Protein AF-A0A8A2UD82-F1 (afdb_monomer_lite)

Secondary structure (DSSP, 8-state):
-HHHHHHHHHHHHHHHHHHHHHHHHHHHSS-----HHHHHHHHHHTT----------------S----SS----

Structure (mmCIF, N/CA/C/O backbone):
data_AF-A0A8A2UD82-F1
#
_entry.id   AF-A0A8A2UD82-F1
#
loop_
_atom_site.group_PDB
_atom_site.id
_atom_site.type_symbol
_atom_site.label_atom_id
_atom_site.label_alt_id
_atom_site.label_comp_id
_atom_site.label_asym_id
_atom_site.label_entity_id
_atom_site.label_seq_id
_atom_site.pdbx_PDB_ins_code
_atom_site.Cartn_x
_atom_site.Cartn_y
_atom_site.Cartn_z
_atom_site.occupancy
_atom_site.B_iso_or_equiv
_atom_site.auth_seq_id
_atom_site.auth_comp_id
_atom_site.auth_asym_id
_atom_site.auth_atom_id
_atom_site.pdbx_PDB_model_num
ATOM 1 N N . MET A 1 1 ? 28.093 -3.165 -21.918 1.00 64.38 1 MET A N 1
ATOM 2 C CA . MET A 1 1 ? 27.673 -2.285 -20.801 1.00 64.38 1 MET A CA 1
ATOM 3 C C . MET A 1 1 ? 26.172 -1.987 -20.823 1.00 64.38 1 MET A C 1
ATOM 5 O O . MET A 1 1 ? 25.552 -2.095 -19.776 1.00 64.38 1 MET A O 1
ATOM 9 N N . SER A 1 2 ? 25.551 -1.721 -21.979 1.00 85.81 2 SER A N 1
ATOM 10 C CA . SER A 1 2 ? 24.119 -1.364 -22.065 1.00 85.81 2 SER A CA 1
ATOM 11 C C . SER A 1 2 ? 23.137 -2.450 -21.596 1.00 85.81 2 SER A C 1
ATOM 13 O O . SER A 1 2 ? 22.138 -2.128 -20.963 1.00 85.81 2 SER A O 1
ATOM 15 N N . ALA A 1 3 ? 23.429 -3.734 -21.833 1.00 89.88 3 ALA A N 1
ATOM 16 C CA . ALA A 1 3 ? 22.558 -4.833 -21.394 1.00 89.88 3 ALA A CA 1
ATOM 17 C C . ALA A 1 3 ? 22.504 -4.988 -19.861 1.00 89.88 3 ALA A C 1
ATOM 19 O O . ALA A 1 3 ? 21.441 -5.229 -19.301 1.00 89.88 3 ALA A O 1
ATOM 20 N N . ALA A 1 4 ? 23.637 -4.797 -19.178 1.00 93.50 4 ALA A N 1
ATOM 21 C CA . ALA A 1 4 ? 23.699 -4.856 -17.718 1.00 93.50 4 ALA A CA 1
ATOM 22 C C . ALA A 1 4 ? 22.923 -3.697 -17.076 1.00 93.50 4 ALA A C 1
ATOM 24 O O . ALA A 1 4 ? 22.180 -3.907 -16.122 1.00 93.50 4 ALA A O 1
ATOM 25 N N . LEU A 1 5 ? 23.042 -2.489 -17.641 1.00 95.31 5 LEU A N 1
ATOM 26 C CA . LEU A 1 5 ? 22.266 -1.332 -17.196 1.00 95.31 5 LEU A CA 1
ATOM 27 C C . LEU A 1 5 ? 20.762 -1.556 -17.408 1.00 95.31 5 LEU A C 1
ATOM 29 O O . LEU A 1 5 ? 19.977 -1.308 -16.500 1.00 95.31 5 LEU A O 1
ATOM 33 N N . GLY A 1 6 ? 20.366 -2.080 -18.572 1.00 96.12 6 GLY A N 1
ATOM 34 C CA . GLY A 1 6 ? 18.969 -2.420 -18.852 1.00 96.12 6 GLY A CA 1
ATOM 35 C C . GLY A 1 6 ? 18.403 -3.444 -17.864 1.00 96.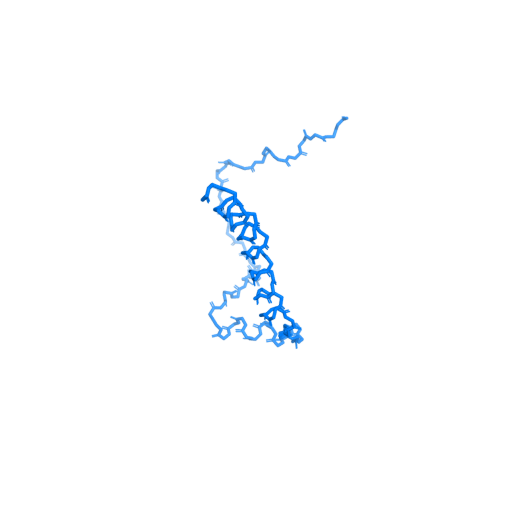12 6 GLY A C 1
ATOM 36 O O . GLY A 1 6 ? 17.315 -3.244 -17.331 1.00 96.12 6 GLY A O 1
ATOM 37 N N . LEU A 1 7 ? 19.166 -4.495 -17.549 1.00 96.81 7 LEU A N 1
ATOM 38 C CA . LEU A 1 7 ? 18.767 -5.495 -16.557 1.00 96.81 7 LEU A CA 1
ATOM 39 C C . LEU A 1 7 ? 18.587 -4.879 -15.163 1.00 96.81 7 LEU A C 1
ATOM 41 O O . LEU A 1 7 ? 17.602 -5.175 -14.492 1.00 96.81 7 LEU A O 1
ATOM 45 N N . LEU A 1 8 ? 19.496 -3.996 -14.740 1.00 96.88 8 LEU A N 1
ATOM 46 C CA . LEU A 1 8 ? 19.378 -3.293 -13.460 1.00 96.88 8 LEU A CA 1
ATOM 47 C C . LEU A 1 8 ? 18.123 -2.421 -13.393 1.00 96.88 8 LEU A C 1
ATOM 49 O O . LEU A 1 8 ? 17.453 -2.415 -12.366 1.00 96.88 8 LEU A O 1
ATOM 53 N N . VAL A 1 9 ? 17.777 -1.726 -14.480 1.00 97.00 9 VAL A N 1
ATOM 54 C CA . VAL A 1 9 ? 16.550 -0.917 -14.546 1.00 97.00 9 VAL A CA 1
ATOM 55 C C . VAL A 1 9 ? 15.310 -1.797 -14.404 1.00 97.00 9 VAL A C 1
ATOM 57 O O . VAL A 1 9 ? 14.422 -1.472 -13.619 1.00 97.00 9 VAL A O 1
ATOM 60 N N . VAL A 1 10 ? 15.266 -2.939 -15.096 1.00 97.44 10 VAL A N 1
ATOM 61 C CA . VAL A 1 10 ? 14.150 -3.890 -14.977 1.00 97.44 10 VAL A CA 1
ATOM 62 C C . VAL A 1 10 ? 14.046 -4.424 -13.548 1.00 97.44 10 VAL A C 1
ATOM 64 O O . VAL A 1 10 ? 12.971 -4.377 -12.953 1.00 97.44 10 VAL A O 1
ATOM 67 N N . LEU A 1 11 ? 15.159 -4.860 -12.955 1.00 98.12 11 LEU A N 1
ATOM 68 C CA . LEU A 1 11 ? 15.173 -5.349 -11.577 1.00 98.12 11 LEU A CA 1
ATOM 69 C C . LEU A 1 11 ? 14.730 -4.271 -10.586 1.00 98.12 11 LEU A C 1
ATOM 71 O O . LEU A 1 11 ? 13.906 -4.555 -9.723 1.00 98.12 11 LEU A O 1
ATOM 75 N N . ALA A 1 12 ? 15.209 -3.034 -10.730 1.00 97.25 12 ALA A N 1
ATOM 76 C CA . ALA A 1 12 ? 14.798 -1.921 -9.879 1.00 97.25 12 ALA A CA 1
ATOM 77 C C . ALA A 1 12 ? 13.300 -1.611 -10.028 1.00 97.25 12 ALA A C 1
ATOM 79 O O . ALA A 1 12 ? 12.619 -1.411 -9.024 1.00 97.25 12 ALA A O 1
ATOM 80 N N . SER A 1 13 ? 12.770 -1.641 -11.256 1.00 97.38 13 SER A N 1
ATOM 81 C CA . SER A 1 13 ? 11.348 -1.386 -11.523 1.00 97.38 13 SER A CA 1
ATOM 82 C C . SER A 1 13 ? 10.413 -2.403 -10.863 1.00 97.38 13 SER A C 1
ATOM 84 O O . SER A 1 13 ? 9.283 -2.060 -10.537 1.00 97.38 13 SER A O 1
ATOM 86 N N . LEU A 1 14 ? 10.891 -3.628 -10.620 1.00 98.00 14 LEU A N 1
ATOM 87 C CA . LEU A 1 14 ? 10.148 -4.666 -9.902 1.00 98.00 14 LEU A CA 1
ATOM 88 C C . LEU A 1 14 ? 10.424 -4.630 -8.394 1.00 98.00 14 LEU A C 1
ATOM 90 O O . LEU A 1 14 ? 9.507 -4.769 -7.588 1.00 98.00 14 LEU A O 1
ATOM 94 N N . ALA A 1 15 ? 11.681 -4.420 -8.002 1.00 97.69 15 ALA A N 1
ATOM 95 C CA . ALA A 1 15 ? 12.106 -4.454 -6.609 1.00 97.69 15 ALA A CA 1
ATOM 96 C C . ALA A 1 15 ? 11.531 -3.288 -5.797 1.00 97.69 15 ALA A C 1
ATOM 98 O O . ALA A 1 15 ? 11.070 -3.502 -4.681 1.00 97.69 15 ALA A O 1
ATOM 99 N N . VAL A 1 16 ? 11.521 -2.070 -6.346 1.00 97.62 16 VAL A N 1
ATOM 100 C CA . VAL A 1 16 ? 11.014 -0.880 -5.643 1.00 97.62 16 VAL A CA 1
ATOM 101 C C . VAL A 1 16 ? 9.546 -1.037 -5.221 1.00 97.62 16 VAL A C 1
ATOM 103 O O . VAL A 1 16 ? 9.285 -0.964 -4.018 1.00 97.62 16 VAL A O 1
ATOM 106 N N . PRO A 1 17 ? 8.580 -1.295 -6.128 1.00 97.31 17 PRO A N 1
ATOM 107 C CA . PRO A 1 17 ? 7.186 -1.460 -5.722 1.00 97.31 17 PRO A CA 1
ATOM 108 C C . PRO A 1 17 ? 6.986 -2.673 -4.807 1.00 97.31 17 PRO A C 1
ATOM 110 O O . PRO A 1 17 ? 6.174 -2.603 -3.889 1.00 97.31 17 PRO A O 1
ATOM 113 N N . PHE A 1 18 ? 7.748 -3.755 -4.995 1.00 97.81 18 PHE A N 1
ATOM 114 C CA . PHE A 1 18 ? 7.674 -4.931 -4.128 1.00 97.81 18 PHE A CA 1
ATOM 115 C C . PHE A 1 18 ? 8.109 -4.628 -2.687 1.00 97.81 18 PHE A C 1
ATOM 117 O O . PHE A 1 18 ? 7.429 -5.013 -1.737 1.00 97.81 18 PHE A O 1
ATOM 124 N N . VAL A 1 19 ? 9.214 -3.900 -2.510 1.00 97.69 19 VAL A N 1
ATOM 125 C CA . VAL A 1 19 ? 9.700 -3.490 -1.185 1.00 97.69 19 VAL A CA 1
ATOM 126 C C . VAL A 1 19 ? 8.716 -2.535 -0.513 1.00 97.69 19 VAL A C 1
ATOM 128 O O . VAL A 1 19 ? 8.426 -2.708 0.669 1.00 97.69 19 VAL A O 1
ATOM 131 N N . LEU A 1 20 ? 8.164 -1.567 -1.253 1.00 96.94 20 LEU A N 1
ATOM 132 C CA . LEU A 1 20 ? 7.118 -0.673 -0.742 1.00 96.94 20 LEU A CA 1
ATOM 133 C C . LEU A 1 20 ? 5.883 -1.451 -0.286 1.00 96.94 20 LEU A C 1
ATOM 135 O O . LEU A 1 20 ? 5.398 -1.241 0.823 1.00 96.94 20 LEU A O 1
ATOM 139 N N . TRP A 1 21 ? 5.405 -2.381 -1.114 1.00 96.75 21 TRP A N 1
ATOM 140 C CA . TRP A 1 21 ? 4.277 -3.239 -0.771 1.00 96.75 21 TRP A CA 1
ATOM 141 C C . TRP A 1 21 ? 4.540 -4.046 0.506 1.00 96.75 21 TRP A C 1
ATOM 143 O O . TRP A 1 21 ? 3.670 -4.125 1.374 1.00 96.75 21 TRP A O 1
ATOM 153 N N . LEU A 1 22 ? 5.747 -4.599 0.660 1.00 97.12 22 LEU A N 1
ATOM 154 C CA . LEU A 1 22 ? 6.127 -5.357 1.850 1.00 97.12 22 LEU A CA 1
ATOM 155 C C . LEU A 1 22 ? 6.188 -4.469 3.101 1.00 97.12 22 LEU A C 1
ATOM 157 O O . LEU A 1 22 ? 5.734 -4.884 4.166 1.00 97.12 22 LEU A O 1
ATOM 161 N N . ALA A 1 23 ? 6.732 -3.257 2.974 1.00 95.81 23 ALA A N 1
ATOM 162 C CA . ALA A 1 23 ? 6.811 -2.295 4.069 1.00 95.81 23 ALA A CA 1
ATOM 163 C C . ALA A 1 23 ? 5.413 -1.905 4.568 1.00 95.81 23 ALA A C 1
ATOM 165 O O . ALA A 1 23 ? 5.145 -2.034 5.760 1.00 95.81 23 ALA A O 1
ATOM 166 N N . ILE A 1 24 ? 4.516 -1.536 3.646 1.00 94.31 24 ILE A N 1
ATOM 167 C CA . ILE A 1 24 ? 3.119 -1.204 3.957 1.00 94.31 24 ILE A CA 1
ATOM 168 C C . ILE A 1 24 ? 2.432 -2.402 4.605 1.00 94.31 24 ILE A C 1
ATOM 170 O O . ILE A 1 24 ? 1.865 -2.275 5.681 1.00 94.31 24 ILE A O 1
ATOM 174 N N . SER A 1 25 ? 2.536 -3.583 3.990 1.00 93.81 25 SER A N 1
ATOM 175 C CA . SER A 1 25 ? 1.890 -4.789 4.514 1.00 93.81 25 SER A CA 1
ATOM 176 C C . SER A 1 25 ? 2.335 -5.076 5.944 1.00 93.81 25 SER A C 1
ATOM 178 O O . SER A 1 25 ? 1.507 -5.394 6.790 1.00 93.81 25 SER A O 1
ATOM 180 N N . ARG A 1 26 ? 3.632 -4.931 6.240 1.00 91.94 26 ARG A N 1
ATOM 181 C CA . ARG A 1 26 ? 4.179 -5.152 7.581 1.00 91.94 26 ARG A CA 1
ATOM 182 C C . ARG A 1 26 ? 3.692 -4.116 8.595 1.00 91.94 26 ARG A C 1
ATOM 184 O O . ARG A 1 26 ? 3.451 -4.484 9.738 1.00 91.94 26 ARG A O 1
ATOM 191 N N . GLU A 1 27 ? 3.546 -2.861 8.185 1.00 89.88 27 GLU A N 1
ATOM 192 C CA . GLU A 1 27 ? 2.991 -1.791 9.020 1.00 89.88 27 GLU A CA 1
ATOM 193 C C . GLU A 1 27 ? 1.500 -2.013 9.315 1.00 89.88 27 GLU A C 1
ATOM 195 O O . GLU A 1 27 ? 1.053 -1.795 10.436 1.00 89.88 27 GLU A O 1
ATOM 200 N N . THR A 1 28 ? 0.734 -2.510 8.342 1.00 88.38 28 THR A N 1
ATOM 201 C CA . THR A 1 28 ? -0.725 -2.661 8.454 1.00 88.38 28 THR A CA 1
ATOM 202 C C . THR A 1 28 ? -1.186 -4.051 8.894 1.00 88.38 28 THR A C 1
ATOM 204 O O . THR A 1 28 ? -2.388 -4.300 8.940 1.00 88.38 28 THR A O 1
ATOM 207 N N . SER A 1 29 ? -0.266 -4.985 9.159 1.00 84.44 29 SER A N 1
ATOM 208 C CA . SER A 1 29 ? -0.609 -6.381 9.486 1.00 84.44 29 SER A CA 1
ATOM 209 C C . SER A 1 29 ? -1.243 -6.552 10.867 1.00 84.44 29 SER A C 1
ATOM 211 O O . SER A 1 29 ? -1.935 -7.543 11.082 1.00 84.44 29 SER A O 1
ATOM 213 N N . ASP A 1 30 ? -1.010 -5.619 11.789 1.00 83.31 30 ASP A N 1
ATOM 214 C CA . ASP A 1 30 ? -1.524 -5.689 13.160 1.00 83.31 30 ASP A CA 1
ATOM 215 C C . ASP A 1 30 ? -2.258 -4.389 13.525 1.00 83.31 30 ASP A C 1
ATOM 217 O O . ASP A 1 30 ? -1.727 -3.531 14.239 1.00 83.31 30 ASP A O 1
ATOM 221 N N . PRO A 1 31 ? -3.454 -4.162 12.952 1.00 80.19 31 PRO A N 1
ATOM 222 C CA . PRO A 1 31 ? -4.241 -2.990 13.286 1.00 80.19 31 PRO A CA 1
ATOM 223 C C . PRO A 1 31 ? -4.771 -3.111 14.716 1.00 80.19 31 PRO A C 1
ATOM 225 O O . PRO A 1 31 ? -5.265 -4.159 15.129 1.00 80.19 31 PRO A O 1
ATOM 228 N N . THR A 1 32 ? -4.742 -2.012 15.472 1.00 84.31 32 THR A N 1
ATOM 229 C CA . THR A 1 32 ? -5.369 -1.973 16.796 1.00 84.31 32 THR A CA 1
ATOM 230 C C . THR A 1 32 ? -6.884 -2.151 16.656 1.00 84.31 32 THR A C 1
ATOM 232 O O . THR A 1 32 ? -7.582 -1.249 16.193 1.00 84.31 32 THR A O 1
ATOM 235 N N . VAL A 1 33 ? -7.397 -3.311 17.067 1.00 84.25 33 VAL A N 1
ATOM 236 C CA . VAL A 1 33 ? -8.837 -3.580 17.138 1.00 84.25 33 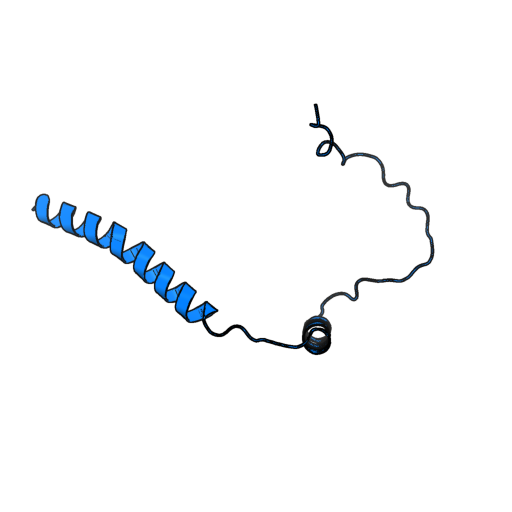VAL A CA 1
ATOM 237 C C . VAL A 1 33 ? -9.331 -3.153 18.514 1.00 84.25 33 VAL A C 1
ATOM 239 O O . VAL A 1 33 ? -8.934 -3.720 19.529 1.00 84.25 33 VAL A O 1
ATOM 242 N N . VAL A 1 34 ? -10.185 -2.135 18.544 1.00 88.50 34 VAL A N 1
ATOM 243 C CA . VAL A 1 34 ? -10.823 -1.634 19.764 1.00 88.50 34 VAL A CA 1
ATOM 244 C C . VAL A 1 34 ? -12.332 -1.591 19.583 1.00 88.50 34 VAL A C 1
ATOM 246 O O . VAL A 1 34 ? -12.831 -1.391 18.473 1.00 88.50 34 VAL A O 1
ATOM 249 N N . ASP A 1 35 ? -13.059 -1.752 20.685 1.00 89.25 35 ASP A N 1
ATOM 250 C CA . ASP A 1 35 ? -14.505 -1.573 20.692 1.00 89.25 35 ASP A CA 1
ATOM 251 C C . ASP A 1 35 ? -14.880 -0.127 20.355 1.00 89.25 35 ASP A C 1
ATOM 253 O O . ASP A 1 35 ? -14.122 0.816 20.583 1.00 89.25 35 ASP A O 1
ATOM 257 N N 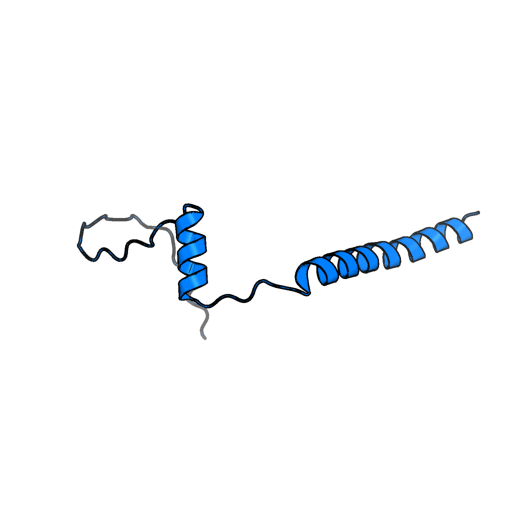. ARG A 1 36 ? -16.097 0.076 19.846 1.00 85.44 36 ARG A N 1
ATOM 258 C CA . ARG A 1 36 ? -16.573 1.407 19.441 1.00 85.44 36 ARG A CA 1
ATOM 259 C C . ARG A 1 36 ? -16.470 2.448 20.562 1.00 85.44 36 ARG A C 1
ATOM 261 O O . ARG A 1 36 ? -16.006 3.557 20.321 1.00 85.44 36 ARG A O 1
ATOM 268 N N . ALA A 1 37 ? -16.874 2.085 21.778 1.00 87.44 37 ALA A N 1
ATOM 269 C CA . ALA A 1 37 ? -16.813 2.985 22.931 1.00 87.44 37 ALA A CA 1
ATOM 270 C C . ALA A 1 37 ? -15.364 3.347 23.308 1.00 87.44 37 ALA A C 1
ATOM 272 O O . ALA A 1 37 ? -15.073 4.479 23.691 1.00 87.44 37 ALA A O 1
ATOM 273 N N . GLU A 1 38 ? -14.447 2.390 23.160 1.00 85.88 38 GLU A N 1
ATOM 274 C CA . GLU A 1 38 ? -13.013 2.576 23.377 1.00 85.88 38 GLU A CA 1
ATOM 275 C C . GLU A 1 38 ? -12.422 3.515 22.308 1.00 85.88 38 GLU A C 1
ATOM 277 O O . GLU A 1 38 ? -11.694 4.452 22.637 1.00 85.88 38 GLU A O 1
ATOM 282 N N . ALA A 1 39 ? -12.804 3.331 21.039 1.00 88.81 39 ALA A N 1
ATOM 283 C CA . ALA A 1 39 ? -12.395 4.189 19.928 1.00 88.81 39 ALA A CA 1
ATOM 284 C C . ALA A 1 39 ? -12.853 5.645 20.113 1.00 88.81 39 ALA A C 1
ATOM 286 O O . ALA A 1 39 ? -12.064 6.572 19.924 1.00 88.81 39 ALA A O 1
ATOM 287 N N . GLU A 1 40 ? -14.110 5.854 20.516 1.00 86.06 40 GLU A N 1
ATOM 288 C CA . GLU A 1 40 ? -14.672 7.184 20.781 1.00 86.06 40 GLU A CA 1
ATOM 289 C C . GLU A 1 40 ? -13.969 7.869 21.961 1.00 86.06 40 GLU A C 1
ATOM 291 O O . GLU A 1 40 ? -13.680 9.067 21.901 1.00 86.06 40 GLU A O 1
ATOM 296 N N . ARG A 1 41 ? -13.606 7.109 23.003 1.00 85.62 41 ARG A N 1
ATOM 297 C CA . ARG A 1 41 ? -12.827 7.637 24.129 1.00 85.62 41 ARG A CA 1
ATOM 298 C C . ARG A 1 41 ? -11.436 8.096 23.689 1.00 85.62 41 ARG A C 1
ATOM 300 O O . ARG A 1 41 ? -11.064 9.231 23.978 1.00 85.62 41 ARG A O 1
ATOM 307 N N . ILE A 1 42 ? -10.708 7.269 22.933 1.00 85.38 42 ILE A N 1
ATOM 308 C CA . ILE A 1 42 ? -9.378 7.615 22.396 1.00 85.38 42 ILE A CA 1
ATOM 309 C C . ILE A 1 42 ? -9.463 8.841 21.472 1.00 85.38 42 ILE A C 1
ATOM 311 O O . ILE A 1 42 ? -8.592 9.712 21.510 1.00 85.38 42 ILE A O 1
ATOM 315 N N . ALA A 1 43 ? -10.512 8.940 20.651 1.00 85.75 43 ALA A N 1
ATOM 316 C CA . ALA A 1 43 ? -10.739 10.096 19.789 1.00 85.75 43 ALA A CA 1
ATOM 317 C C . ALA A 1 43 ? -10.963 11.379 20.604 1.00 85.75 43 ALA A C 1
ATOM 319 O O . ALA A 1 43 ? -10.347 12.404 20.309 1.00 85.75 43 ALA A O 1
ATOM 320 N N . LYS A 1 44 ? -11.785 11.316 21.656 1.00 84.12 44 LYS A N 1
ATOM 321 C CA . LYS A 1 44 ? -12.060 12.448 22.551 1.00 84.12 44 LYS A CA 1
ATOM 322 C C . LYS A 1 44 ? -10.813 12.892 23.322 1.00 84.12 44 LYS A C 1
ATOM 324 O O . LYS A 1 44 ? -10.545 14.087 23.409 1.00 84.12 44 LYS A O 1
ATOM 329 N N . GLU A 1 45 ? -10.004 11.950 23.806 1.00 85.00 45 GLU A N 1
ATOM 330 C CA . GLU A 1 45 ? -8.719 12.234 24.466 1.00 85.00 45 GLU A CA 1
ATOM 331 C C . GLU A 1 45 ? -7.705 12.906 23.527 1.00 85.00 45 GLU A C 1
ATOM 333 O O . GLU A 1 45 ? -6.956 13.785 23.949 1.00 85.00 45 GLU A O 1
ATOM 338 N N . ARG A 1 46 ? -7.707 12.554 22.234 1.00 84.44 46 ARG A N 1
ATOM 339 C CA . ARG A 1 46 ? -6.839 13.166 21.208 1.00 84.44 46 ARG A CA 1
ATOM 340 C C . ARG A 1 46 ? -7.357 14.508 20.673 1.00 84.44 46 ARG A C 1
ATOM 342 O O . ARG A 1 46 ? -6.836 15.008 19.679 1.00 84.44 46 ARG A O 1
ATOM 349 N N . GLY A 1 47 ? -8.359 15.101 21.325 1.00 80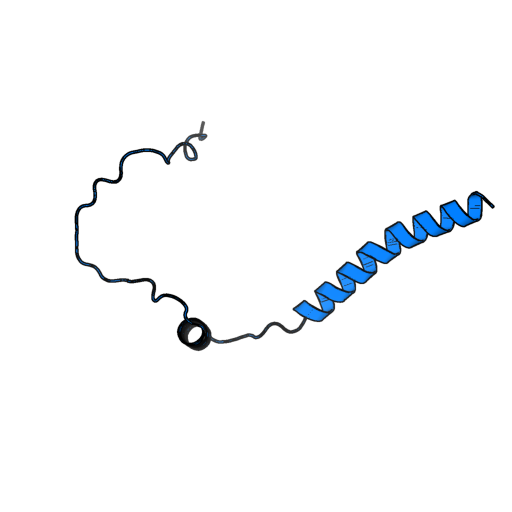.88 47 GLY A N 1
ATOM 350 C CA . GLY A 1 47 ? -8.931 16.392 20.936 1.00 80.88 47 GLY A CA 1
ATOM 351 C C . GLY A 1 47 ? -9.947 16.306 19.794 1.00 80.88 47 GLY A C 1
ATOM 352 O O . GLY A 1 47 ? -10.235 17.317 19.152 1.00 80.88 47 GLY A O 1
ATOM 353 N N . GLY A 1 48 ? -10.492 15.117 19.524 1.00 71.00 48 GLY A N 1
ATOM 354 C CA . GLY A 1 48 ? -11.600 14.929 18.597 1.00 71.00 48 GLY A CA 1
ATOM 355 C C . GLY A 1 48 ? -12.813 15.738 19.048 1.00 71.00 48 GLY A C 1
ATOM 356 O O . GLY A 1 48 ? -13.256 15.630 20.192 1.00 71.00 48 GLY A O 1
ATOM 357 N N . ARG A 1 49 ? -13.335 16.574 18.145 1.00 67.62 49 ARG A N 1
ATOM 358 C CA . ARG A 1 49 ? -14.548 17.359 18.386 1.00 67.62 49 ARG A CA 1
ATOM 359 C C . ARG A 1 49 ? -15.699 16.399 18.660 1.00 67.62 49 ARG A C 1
ATOM 361 O O . ARG A 1 49 ? -15.981 15.538 17.829 1.00 67.62 49 ARG A O 1
ATOM 368 N N . GLU A 1 50 ? -16.373 16.572 19.794 1.00 60.88 50 GLU A N 1
ATOM 369 C CA . GLU A 1 50 ? -17.712 16.022 19.975 1.00 60.88 50 GLU A CA 1
ATOM 370 C C . GLU A 1 50 ? -18.531 16.521 18.786 1.00 60.88 50 GLU A C 1
ATOM 372 O O . GLU A 1 50 ? -18.684 17.730 18.601 1.00 60.88 50 GLU A O 1
ATOM 377 N N . THR A 1 51 ? -18.984 15.620 17.913 1.00 59.41 51 THR A N 1
ATOM 378 C CA . THR A 1 51 ? -20.008 15.992 16.944 1.00 59.41 51 THR A CA 1
ATOM 379 C C . THR A 1 51 ? -21.187 16.429 17.789 1.00 59.41 51 THR A C 1
ATOM 381 O O . THR A 1 51 ? -21.830 15.587 18.417 1.00 59.41 51 THR A O 1
ATOM 384 N N . ALA A 1 52 ? -21.389 17.741 17.886 1.00 53.12 52 ALA A N 1
ATOM 385 C CA . ALA A 1 52 ? -22.461 18.346 18.639 1.00 53.12 52 ALA A CA 1
ATOM 386 C C . ALA A 1 52 ? -23.782 17.861 18.039 1.00 53.12 52 ALA A C 1
ATOM 388 O O . ALA A 1 52 ? -24.353 18.483 17.153 1.00 53.12 52 ALA A O 1
ATOM 389 N N . HIS A 1 53 ? -24.281 16.733 18.532 1.00 52.69 53 HIS A N 1
ATOM 390 C CA . HIS A 1 53 ? -25.711 16.517 18.632 1.00 52.69 53 HIS A CA 1
ATOM 391 C C . HIS A 1 53 ? -26.201 17.403 19.782 1.00 52.69 53 HIS A C 1
ATOM 393 O O . HIS A 1 53 ? -26.566 16.922 20.847 1.00 52.69 53 HIS A O 1
ATOM 399 N N . SER A 1 54 ? -26.155 18.717 19.559 1.00 41.09 54 SER A N 1
ATOM 400 C CA . SER A 1 54 ? -27.059 19.649 20.213 1.00 41.09 54 SER A CA 1
ATOM 401 C C . SER A 1 54 ? -28.094 20.014 19.168 1.00 41.09 54 SER A C 1
ATOM 403 O O . SER A 1 54 ? -27.912 20.910 18.352 1.00 41.09 54 SER A O 1
ATOM 405 N N . SER A 1 55 ? -29.175 19.248 19.183 1.00 52.00 55 SER A N 1
ATOM 406 C CA . SER A 1 55 ? -30.492 19.759 18.854 1.00 52.00 55 SER A CA 1
ATOM 407 C C . SER A 1 55 ? -30.744 21.038 19.661 1.00 52.00 55 SER A C 1
ATOM 409 O O . SER A 1 55 ? -30.969 20.943 20.863 1.00 52.00 55 SER A O 1
ATOM 411 N N . ASP A 1 56 ? -30.638 22.213 19.050 1.00 50.78 56 ASP A N 1
ATOM 412 C CA . ASP A 1 56 ? -31.670 23.254 19.132 1.00 50.78 56 ASP A CA 1
ATOM 413 C C . ASP A 1 56 ? -31.309 24.442 18.234 1.00 50.78 56 ASP A C 1
ATOM 415 O O . ASP A 1 56 ? -30.142 24.798 18.077 1.00 50.78 56 ASP A O 1
ATOM 419 N N . GLY A 1 57 ? -32.332 24.986 17.581 1.00 51.72 57 GLY A N 1
ATOM 420 C CA . GLY A 1 57 ? -32.223 25.789 16.371 1.00 51.72 57 GLY A CA 1
ATOM 421 C C . GLY A 1 57 ? -31.481 27.118 16.479 1.00 51.72 57 GLY A C 1
ATOM 422 O O . GLY A 1 57 ? -31.589 27.839 17.465 1.00 51.72 57 GLY A O 1
ATOM 423 N N . VAL A 1 58 ? -30.825 27.478 15.377 1.00 47.28 58 VAL A N 1
ATOM 424 C CA . VAL A 1 58 ? -30.645 28.861 14.930 1.00 47.28 58 VAL A CA 1
ATOM 425 C C . VAL A 1 58 ? -30.658 28.826 13.402 1.00 47.28 58 VAL A C 1
ATOM 427 O O . VAL A 1 58 ? -29.787 28.210 12.792 1.00 47.28 58 VAL A O 1
ATOM 430 N N . ASP A 1 59 ? -31.669 29.456 12.804 1.00 53.09 59 ASP A N 1
ATOM 431 C CA . ASP A 1 59 ? -31.747 29.740 11.372 1.00 53.09 59 ASP A CA 1
ATOM 432 C C . ASP A 1 59 ? -30.474 30.464 10.90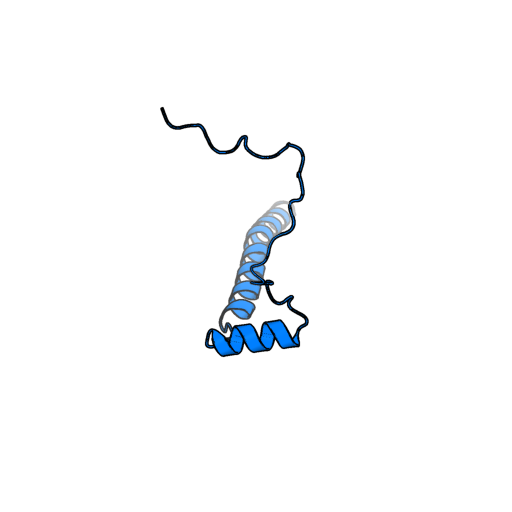7 1.00 53.09 59 ASP A C 1
ATOM 434 O O . ASP A 1 59 ? -30.205 31.599 11.312 1.00 53.09 59 ASP A O 1
ATOM 438 N N . HIS A 1 60 ? -29.699 29.819 10.038 1.00 51.34 60 HIS A N 1
ATOM 439 C CA . HIS A 1 60 ? -28.689 30.484 9.225 1.00 51.34 60 HIS A CA 1
ATOM 440 C C . HIS A 1 60 ? -29.101 30.306 7.761 1.00 51.34 60 HIS A C 1
ATOM 442 O O . HIS A 1 60 ? -29.217 29.162 7.317 1.00 51.34 60 HIS A O 1
ATOM 448 N N . PRO A 1 61 ? -29.397 31.385 7.015 1.00 51.94 61 PRO A N 1
ATOM 449 C CA . PRO A 1 61 ? -29.601 31.274 5.583 1.00 51.94 61 PRO A CA 1
ATOM 450 C C . PRO A 1 61 ? -28.219 31.103 4.949 1.00 51.94 61 PRO A C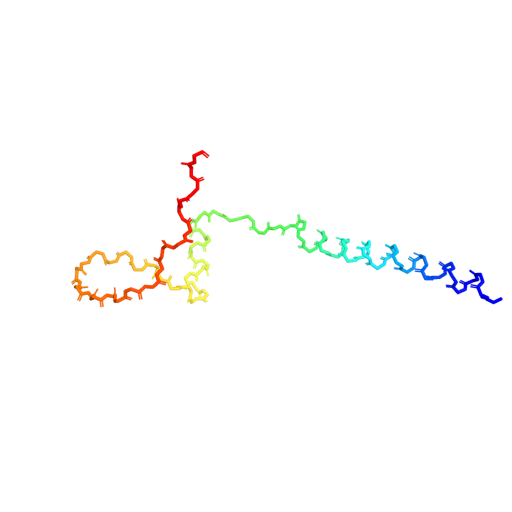 1
ATOM 452 O O . PRO A 1 61 ? -27.527 32.083 4.689 1.00 51.94 61 PRO A O 1
ATOM 455 N N . ASP A 1 62 ? -27.798 29.852 4.776 1.00 53.38 62 ASP A N 1
ATOM 456 C CA . ASP A 1 62 ? -26.663 29.529 3.921 1.00 53.38 62 ASP A CA 1
ATOM 457 C C . ASP A 1 62 ? -27.123 29.672 2.469 1.00 53.38 62 ASP A C 1
ATOM 459 O O . ASP A 1 62 ? -27.895 28.864 1.944 1.00 53.38 62 ASP A O 1
ATOM 463 N N . ASP A 1 63 ? -26.674 30.771 1.868 1.00 52.75 63 ASP A N 1
ATOM 464 C CA . ASP A 1 63 ? -26.651 30.985 0.432 1.00 52.75 63 ASP A CA 1
ATOM 465 C C . ASP A 1 63 ? -25.982 29.785 -0.264 1.00 52.75 63 ASP A C 1
ATOM 467 O O . ASP A 1 63 ? -24.865 29.381 0.064 1.00 52.75 63 ASP A O 1
ATOM 471 N N . ASP A 1 64 ? -26.762 29.210 -1.179 1.00 58.53 64 ASP A N 1
ATOM 472 C CA . ASP A 1 64 ? -26.425 28.718 -2.518 1.00 58.53 64 ASP A CA 1
ATOM 473 C C . ASP A 1 64 ? -24.948 28.373 -2.786 1.00 58.53 64 ASP A C 1
ATOM 475 O O . ASP A 1 64 ? -24.089 29.246 -2.726 1.00 58.53 64 ASP A O 1
ATOM 479 N N . ASP A 1 65 ? -24.681 27.097 -3.113 1.00 55.28 65 ASP A N 1
ATOM 480 C CA . ASP A 1 65 ? -23.677 26.659 -4.112 1.00 55.28 65 ASP A CA 1
ATOM 481 C C . ASP A 1 65 ? -23.216 25.199 -3.930 1.00 55.28 65 ASP A C 1
ATOM 483 O O . ASP A 1 65 ? -22.045 24.882 -4.141 1.00 55.28 65 ASP A O 1
ATOM 487 N N . ARG A 1 66 ? -24.080 24.246 -3.558 1.00 59.59 66 ARG A N 1
ATOM 488 C CA . ARG A 1 66 ? -23.773 22.811 -3.740 1.00 59.59 66 ARG A CA 1
ATOM 489 C C . ARG A 1 66 ? -25.060 22.040 -3.938 1.00 59.59 66 ARG A C 1
ATOM 491 O O . ARG A 1 66 ? -25.758 21.891 -2.956 1.00 59.59 66 ARG A O 1
ATOM 498 N N . ASP A 1 67 ? -25.335 21.584 -5.166 1.00 51.97 67 ASP A N 1
ATOM 499 C CA . ASP A 1 67 ? -26.022 20.311 -5.466 1.00 51.97 67 ASP A CA 1
ATOM 500 C C . ASP A 1 67 ? -26.129 20.056 -6.993 1.00 51.97 67 ASP A C 1
ATOM 502 O O . ASP A 1 67 ? -27.209 19.924 -7.560 1.00 51.97 67 ASP A O 1
ATOM 506 N N . GLU A 1 68 ? -24.991 19.923 -7.690 1.00 54.06 68 GLU A N 1
ATOM 507 C CA . GLU A 1 68 ? -24.929 19.345 -9.054 1.00 54.06 68 GLU A CA 1
ATOM 508 C C . GLU A 1 68 ? -24.178 17.998 -9.042 1.00 54.06 68 GLU A C 1
ATOM 510 O O . GLU A 1 68 ? -23.223 17.769 -9.776 1.00 54.06 68 GLU A O 1
ATOM 515 N N . TRP A 1 69 ? -24.570 17.087 -8.149 1.00 54.66 69 TRP A N 1
ATOM 516 C CA . TRP A 1 69 ? -24.041 15.710 -8.111 1.00 54.66 69 TRP A CA 1
ATOM 517 C C . TRP A 1 69 ? -25.144 14.658 -7.917 1.00 54.66 69 TRP A C 1
ATOM 519 O O . TRP A 1 69 ? -24.911 13.607 -7.325 1.00 54.66 69 TRP A O 1
ATOM 529 N N . GLY A 1 70 ? -26.358 14.926 -8.413 1.00 58.41 70 GLY A N 1
ATOM 530 C CA . GLY A 1 70 ? -27.531 14.100 -8.101 1.00 58.41 70 GLY A CA 1
ATOM 531 C C . GLY A 1 70 ? -28.382 13.580 -9.258 1.00 58.41 70 GLY A C 1
ATOM 532 O O . GLY A 1 70 ? -29.172 12.677 -9.005 1.00 58.41 70 GLY A O 1
ATOM 533 N N . ASP A 1 71 ? -28.247 14.075 -10.496 1.00 55.59 71 ASP A N 1
ATOM 534 C CA . ASP A 1 71 ? -29.257 13.792 -11.531 1.00 55.59 71 ASP A CA 1
ATOM 535 C C . ASP A 1 71 ? -28.690 13.186 -12.822 1.00 55.59 71 ASP A C 1
ATOM 537 O O . ASP A 1 71 ? -28.581 13.815 -13.873 1.00 55.59 71 ASP A O 1
ATOM 541 N N . ARG A 1 72 ? -28.310 11.906 -12.741 1.00 54.50 72 ARG A N 1
ATOM 542 C CA . ARG A 1 72 ? -28.260 11.016 -13.913 1.00 54.50 72 ARG A CA 1
ATOM 543 C C . ARG A 1 72 ? -28.896 9.674 -13.576 1.00 54.50 72 ARG A C 1
ATOM 545 O O . ARG A 1 72 ? -28.215 8.663 -13.411 1.00 54.50 72 ARG A O 1
ATOM 552 N N . ARG A 1 73 ? -30.225 9.678 -13.486 1.00 55.97 73 ARG A N 1
ATOM 553 C CA . ARG A 1 73 ? -31.053 8.496 -13.747 1.00 55.97 73 ARG A CA 1
ATOM 554 C C . ARG A 1 73 ? -31.988 8.793 -14.913 1.00 55.97 73 ARG A C 1
ATOM 556 O O . ARG A 1 73 ? -33.072 9.317 -14.700 1.00 55.97 73 ARG A O 1
ATOM 563 N N . THR A 1 74 ? -31.583 8.384 -16.110 1.00 56.09 74 THR A N 1
ATOM 564 C CA . THR A 1 74 ? -32.493 7.949 -17.181 1.00 56.09 74 THR A CA 1
ATOM 565 C C . THR A 1 74 ? -31.819 6.828 -17.946 1.00 56.09 74 THR A C 1
ATOM 567 O O . THR A 1 74 ? -30.670 7.071 -18.386 1.00 56.09 74 THR A O 1
#

Sequence (74 aa):
MSAALGLLVVLASLAVPFVLWLAISRETSDPTVVDRAEAERIAKERGGRETAHSSDGVDHPDDDDRDEWGDRRT

Foldseek 3Di:
DVVVVVVVVVCCVVVVVVVVVVVVCVVPVDDDDDDPVVVVVVCVVVVNDDPPPDDDDDDDPDDDDDDPPDDDDD

InterPro domains:
  IPR058456 Protein of unknown function DUF8143 [PF26467] (1-68)

Radius of gyration: 25.71 Å; chains: 1; bounding box: 60×38×46 Å

Organism: NCBI:txid370324

pLDDT: mean 77.58, std 18.29, range [41.09, 98.12]